Protein AF-A0A7X5I8L7-F1 (afdb_monomer_lite)

Structure (mmCIF, N/CA/C/O backbone):
data_AF-A0A7X5I8L7-F1
#
_entry.id   AF-A0A7X5I8L7-F1
#
loop_
_atom_site.group_PDB
_atom_site.id
_atom_site.type_symbol
_atom_site.label_atom_id
_atom_site.label_alt_id
_atom_site.label_comp_id
_atom_site.label_asym_id
_atom_site.label_entity_id
_atom_site.label_seq_id
_atom_site.pdbx_PDB_ins_code
_atom_site.Cartn_x
_atom_site.Cartn_y
_atom_site.Cartn_z
_atom_site.occupancy
_atom_site.B_iso_or_equiv
_atom_site.auth_seq_id
_atom_site.auth_comp_id
_atom_site.auth_asym_id
_atom_site.auth_atom_id
_atom_site.pdbx_PDB_model_num
ATOM 1 N N . MET A 1 1 ? 16.405 15.308 -37.914 1.00 62.03 1 MET A N 1
ATOM 2 C CA . MET A 1 1 ? 17.870 15.179 -37.801 1.00 62.03 1 MET A CA 1
ATOM 3 C C . MET A 1 1 ? 18.347 14.484 -39.054 1.00 62.03 1 MET A C 1
ATOM 5 O O . MET A 1 1 ? 17.783 13.451 -39.394 1.00 62.03 1 MET A O 1
ATOM 9 N N . THR A 1 2 ? 19.278 15.091 -39.777 1.00 67.19 2 THR A N 1
ATOM 10 C CA . THR A 1 2 ? 19.940 14.458 -40.919 1.00 67.19 2 THR A CA 1
ATOM 11 C C . THR A 1 2 ? 21.043 13.561 -40.371 1.00 67.19 2 THR A C 1
ATOM 13 O O . THR A 1 2 ? 21.837 14.014 -39.548 1.00 67.19 2 THR A O 1
ATOM 16 N N . LEU A 1 3 ? 21.042 12.292 -40.766 1.00 70.19 3 LEU A N 1
ATOM 17 C CA . LEU A 1 3 ? 22.143 11.377 -40.470 1.00 70.19 3 LEU A CA 1
ATOM 18 C C . LEU A 1 3 ? 23.365 11.838 -41.275 1.00 70.19 3 LEU A C 1
ATOM 20 O O . LEU A 1 3 ? 23.214 12.287 -42.411 1.00 70.19 3 LEU A O 1
ATOM 24 N N . PHE A 1 4 ? 24.544 11.799 -40.664 1.00 70.12 4 PHE A N 1
ATOM 25 C CA . PHE A 1 4 ? 25.801 12.199 -41.297 1.00 70.12 4 PHE A CA 1
ATOM 26 C C . PHE A 1 4 ? 26.293 11.099 -42.249 1.00 70.12 4 PHE A C 1
ATOM 28 O O . PHE A 1 4 ? 26.937 11.393 -43.254 1.00 70.12 4 PHE A O 1
ATOM 35 N N . THR A 1 5 ? 25.950 9.840 -41.957 1.00 79.12 5 THR A N 1
ATOM 36 C CA . THR A 1 5 ? 26.248 8.660 -42.776 1.00 79.12 5 THR A CA 1
ATOM 37 C C . THR A 1 5 ? 25.133 7.605 -42.670 1.00 79.12 5 THR A C 1
ATOM 39 O O . THR A 1 5 ? 24.330 7.620 -41.738 1.00 79.12 5 THR A O 1
ATOM 42 N N . ASP A 1 6 ? 25.100 6.623 -43.582 1.00 78.62 6 ASP A N 1
ATOM 43 C CA . ASP A 1 6 ? 24.182 5.465 -43.511 1.00 78.62 6 ASP A CA 1
ATOM 44 C C . ASP A 1 6 ? 24.555 4.445 -42.410 1.00 78.62 6 ASP A C 1
ATOM 46 O O . ASP A 1 6 ? 24.068 3.311 -42.387 1.00 78.62 6 ASP A O 1
ATOM 50 N N . ASN A 1 7 ? 25.423 4.828 -41.469 1.00 79.94 7 ASN A N 1
ATOM 51 C CA . ASN A 1 7 ? 25.859 3.968 -40.382 1.00 79.94 7 ASN A CA 1
ATOM 52 C C . ASN A 1 7 ? 24.695 3.698 -39.401 1.00 79.94 7 ASN A C 1
ATOM 54 O O . ASN A 1 7 ? 24.127 4.638 -38.833 1.00 79.94 7 ASN A O 1
ATOM 58 N N . PRO A 1 8 ? 24.355 2.425 -39.117 1.00 80.12 8 PRO A N 1
ATOM 59 C CA . PRO A 1 8 ? 23.275 2.079 -38.193 1.00 80.12 8 PRO A CA 1
ATOM 60 C C . PRO A 1 8 ? 23.475 2.625 -36.769 1.00 80.12 8 PRO A C 1
ATOM 62 O O . PRO A 1 8 ? 22.490 2.831 -36.058 1.00 80.12 8 PRO A O 1
ATOM 65 N N . LEU A 1 9 ? 24.717 2.897 -36.350 1.00 81.81 9 LEU A N 1
ATOM 66 C CA . LEU A 1 9 ? 25.019 3.440 -35.022 1.00 81.81 9 LEU A CA 1
ATOM 67 C C . LEU A 1 9 ? 24.511 4.876 -34.834 1.00 81.81 9 LEU A C 1
ATOM 69 O O . LEU A 1 9 ? 24.057 5.222 -33.744 1.00 81.81 9 LEU A O 1
ATOM 73 N N . GLU A 1 10 ? 24.515 5.699 -35.884 1.00 84.62 10 GLU A N 1
ATOM 74 C CA . GLU A 1 10 ? 24.045 7.089 -35.794 1.00 84.62 10 GLU A CA 1
ATOM 75 C C . GLU A 1 10 ? 22.551 7.163 -35.457 1.00 84.62 10 GLU A C 1
ATOM 77 O O . GLU A 1 10 ? 22.107 8.037 -34.707 1.00 84.62 10 GLU A O 1
ATOM 82 N N . ARG A 1 11 ? 21.769 6.186 -35.932 1.00 80.62 11 ARG A N 1
ATOM 83 C CA . ARG A 1 11 ? 20.336 6.088 -35.624 1.00 80.62 11 ARG A CA 1
ATOM 84 C C . ARG A 1 11 ? 20.086 5.890 -34.131 1.00 80.62 11 ARG A C 1
ATOM 86 O O . ARG A 1 11 ? 19.125 6.449 -33.615 1.00 80.62 11 ARG A O 1
ATOM 93 N N . MET A 1 12 ? 20.954 5.154 -33.435 1.00 79.56 12 MET A N 1
ATOM 94 C CA . MET A 1 12 ? 20.834 4.932 -31.989 1.00 79.56 12 MET A CA 1
ATOM 95 C C . MET A 1 12 ? 21.245 6.156 -31.163 1.00 79.56 12 MET A C 1
ATOM 97 O O . MET A 1 12 ? 20.696 6.363 -30.087 1.00 79.56 12 MET A O 1
ATOM 101 N N . MET A 1 13 ? 22.165 6.989 -31.663 1.00 83.12 13 MET A N 1
ATOM 102 C CA . MET A 1 13 ? 22.562 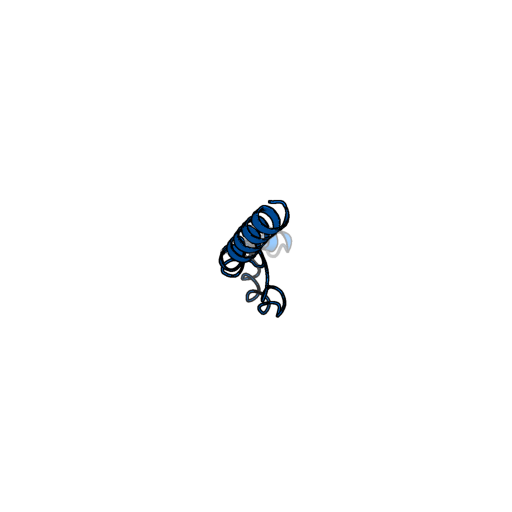8.238 -30.991 1.00 83.12 13 MET A CA 1
ATOM 103 C C . MET A 1 13 ? 21.470 9.311 -31.065 1.00 83.12 13 MET A C 1
ATOM 105 O O . MET A 1 13 ? 21.321 10.127 -30.159 1.00 83.12 13 MET A O 1
ATOM 109 N N . ILE A 1 14 ? 20.702 9.307 -32.155 1.00 80.81 14 ILE A N 1
ATOM 110 C CA . ILE A 1 14 ? 19.589 10.233 -32.391 1.00 80.81 14 ILE A CA 1
ATOM 111 C C . ILE A 1 14 ? 18.298 9.741 -31.740 1.00 80.81 14 ILE A C 1
ATOM 113 O O . ILE A 1 14 ? 17.435 10.548 -31.377 1.00 80.81 14 ILE A O 1
ATOM 117 N N . GLN A 1 15 ? 18.138 8.423 -31.611 1.00 78.75 15 GLN A N 1
ATOM 118 C CA . GLN A 1 15 ? 16.953 7.838 -31.015 1.00 78.75 15 GLN A CA 1
ATOM 119 C C . GLN A 1 15 ? 16.846 8.280 -29.557 1.00 78.75 15 GLN A C 1
ATOM 121 O O . GLN A 1 15 ? 17.523 7.773 -28.666 1.00 78.75 15 GLN A O 1
ATOM 126 N N . LYS A 1 16 ? 15.932 9.217 -29.300 1.00 78.62 16 LYS A N 1
ATOM 127 C CA . LYS A 1 16 ? 15.509 9.513 -27.940 1.00 78.62 16 LYS A CA 1
ATOM 128 C C . LYS A 1 16 ? 14.828 8.246 -27.419 1.00 78.62 16 LYS A C 1
ATOM 130 O O . LYS A 1 16 ? 13.859 7.812 -28.051 1.00 78.62 16 LYS A O 1
ATOM 135 N N . PRO A 1 17 ? 15.320 7.623 -26.332 1.00 73.88 17 PRO A N 1
ATOM 136 C CA . PRO A 1 17 ? 14.613 6.501 -25.741 1.00 73.88 17 PRO A CA 1
ATOM 137 C C . PRO A 1 17 ? 13.184 6.962 -25.470 1.00 73.88 17 PRO A C 1
ATOM 139 O O . PRO A 1 17 ? 12.980 8.063 -24.946 1.00 73.88 17 PRO A O 1
ATOM 142 N N . GLY A 1 18 ? 12.210 6.154 -25.903 1.00 72.62 18 GLY A N 1
ATOM 143 C CA . GLY A 1 18 ? 10.806 6.425 -25.622 1.00 72.62 18 GLY A CA 1
ATOM 144 C C . GLY A 1 18 ? 10.652 6.699 -24.133 1.00 72.62 18 GLY A C 1
ATOM 145 O O . GLY A 1 18 ? 11.392 6.137 -23.319 1.00 72.62 18 GLY A O 1
ATOM 146 N N . ASP A 1 19 ? 9.748 7.601 -23.771 1.00 67.81 19 ASP A N 1
ATOM 147 C CA . ASP A 1 19 ? 9.419 7.857 -22.382 1.00 67.81 19 ASP A CA 1
ATOM 148 C C . ASP A 1 19 ? 9.035 6.524 -21.732 1.00 67.81 19 ASP A C 1
ATOM 150 O O . ASP A 1 19 ? 7.935 6.008 -21.882 1.00 67.81 19 ASP A O 1
ATOM 154 N N . GLY A 1 20 ? 9.985 5.921 -21.010 1.00 60.81 20 GLY A N 1
ATOM 155 C CA . GLY A 1 20 ? 9.856 4.599 -20.388 1.00 60.81 20 GLY A CA 1
ATOM 156 C C . GLY A 1 20 ? 8.794 4.543 -19.290 1.00 60.81 20 GLY A C 1
ATOM 157 O O . GLY A 1 20 ? 8.706 3.572 -18.540 1.00 60.81 20 GLY A O 1
ATOM 158 N N . ARG A 1 21 ? 7.962 5.577 -19.180 1.00 63.06 21 ARG A N 1
ATOM 159 C CA . ARG A 1 21 ? 6.714 5.523 -18.451 1.00 63.06 21 ARG A CA 1
ATOM 160 C C . ARG A 1 21 ? 5.725 4.806 -19.350 1.00 63.06 21 ARG A C 1
ATOM 162 O O . ARG A 1 21 ? 4.923 5.435 -20.029 1.00 63.06 21 ARG A O 1
ATOM 169 N N . ARG A 1 22 ? 5.724 3.467 -19.270 1.00 61.41 22 ARG A N 1
ATOM 170 C CA . ARG A 1 22 ? 4.476 2.722 -19.481 1.00 61.41 22 ARG A CA 1
ATOM 171 C C . ARG A 1 22 ? 3.405 3.527 -18.749 1.00 61.41 22 ARG A C 1
ATOM 173 O O . ARG A 1 22 ? 3.549 3.736 -17.539 1.00 61.41 22 ARG A O 1
ATOM 180 N N . GLY A 1 23 ? 2.438 4.081 -19.487 1.00 61.25 23 GLY A N 1
ATOM 181 C CA . GLY A 1 23 ? 1.330 4.813 -18.885 1.00 61.25 23 GLY A CA 1
ATOM 182 C C . GLY A 1 23 ? 0.837 3.971 -17.721 1.00 61.25 23 GLY A C 1
ATOM 183 O O . GLY A 1 23 ? 0.725 2.754 -17.884 1.00 61.25 23 GLY A O 1
ATOM 184 N N . LYS A 1 24 ? 0.707 4.580 -16.532 1.00 62.03 24 LYS A N 1
ATOM 185 C CA . LYS A 1 24 ? 0.302 3.867 -15.317 1.00 62.03 24 LYS A CA 1
ATOM 186 C C . LYS A 1 24 ? -0.857 2.966 -15.721 1.00 62.03 24 LYS A C 1
ATOM 188 O O . LYS A 1 24 ? -1.883 3.488 -16.159 1.00 62.03 24 LYS A O 1
ATOM 193 N N . SER A 1 25 ? -0.647 1.647 -15.676 1.00 62.72 25 SER A N 1
ATOM 194 C CA . SER A 1 25 ? -1.718 0.701 -15.965 1.00 62.72 25 SER A CA 1
ATOM 195 C C . SER A 1 25 ? -2.935 1.152 -15.158 1.00 62.72 25 SER A C 1
ATOM 197 O O . SER A 1 25 ? -2.737 1.597 -14.020 1.00 62.72 25 SER A O 1
ATOM 199 N N . PRO A 1 26 ? -4.156 1.106 -15.720 1.00 61.91 26 PRO A N 1
ATOM 200 C CA . PRO A 1 26 ? -5.347 1.516 -14.992 1.00 61.91 26 PRO A CA 1
ATOM 201 C C . PRO A 1 26 ? -5.318 0.893 -13.592 1.00 61.91 26 PRO A C 1
ATOM 203 O O . PRO A 1 26 ? -4.996 -0.299 -13.489 1.00 61.91 26 PRO A O 1
ATOM 206 N N . PRO A 1 27 ? -5.562 1.673 -12.522 1.00 63.53 27 PRO A N 1
ATOM 207 C CA . PRO A 1 27 ? -5.467 1.163 -11.164 1.00 63.53 27 PRO A CA 1
ATOM 208 C C . PRO A 1 27 ? -6.308 -0.106 -11.049 1.00 63.53 27 PRO A C 1
ATOM 210 O O . PRO A 1 27 ? -7.470 -0.139 -11.465 1.00 63.53 27 PRO A O 1
ATOM 213 N N . ALA A 1 28 ? -5.686 -1.172 -10.542 1.00 66.38 28 ALA A N 1
ATOM 214 C CA . ALA A 1 28 ? -6.327 -2.471 -10.430 1.00 66.38 28 ALA A CA 1
ATOM 215 C C . ALA A 1 28 ? -7.651 -2.348 -9.661 1.00 66.38 28 ALA A C 1
ATOM 217 O O . ALA A 1 28 ? -7.776 -1.571 -8.709 1.00 66.38 28 ALA A O 1
ATOM 218 N N . SER A 1 29 ? -8.651 -3.131 -10.069 1.00 68.75 29 SER A N 1
ATOM 219 C CA . SER A 1 29 ? -9.980 -3.089 -9.470 1.00 68.75 29 SER A CA 1
ATOM 220 C C . SER A 1 29 ? -9.934 -3.263 -7.956 1.00 68.75 29 SER A C 1
ATOM 222 O O . SER A 1 29 ? -9.277 -4.148 -7.412 1.00 68.75 29 SER A O 1
ATOM 224 N N . ILE A 1 30 ? -10.731 -2.430 -7.310 1.00 63.66 30 ILE A N 1
ATOM 225 C CA . ILE A 1 30 ? -11.008 -2.331 -5.889 1.00 63.66 30 ILE A CA 1
ATOM 226 C C . ILE A 1 30 ? -11.310 -3.710 -5.234 1.00 63.66 30 ILE A C 1
ATOM 228 O O . ILE A 1 30 ? -12.394 -4.264 -5.420 1.00 63.66 30 ILE A O 1
ATOM 232 N N . PRO A 1 31 ? -10.411 -4.272 -4.398 1.00 66.31 31 PRO A N 1
ATOM 233 C CA . PRO A 1 31 ? -10.657 -5.545 -3.708 1.00 66.31 31 PRO A CA 1
ATOM 234 C C . PRO A 1 31 ? -11.903 -5.534 -2.785 1.00 66.31 31 PRO A C 1
ATOM 236 O O . PRO A 1 31 ? -12.075 -4.584 -2.009 1.00 66.31 31 PRO A O 1
ATOM 239 N N . PRO A 1 32 ? -12.745 -6.595 -2.769 1.00 72.69 32 PRO A N 1
ATOM 240 C CA . PRO A 1 32 ? -14.025 -6.675 -2.050 1.00 72.69 32 PRO A CA 1
ATOM 241 C C . PRO A 1 32 ? -13.910 -6.940 -0.541 1.00 72.69 32 PRO A C 1
ATOM 243 O O . PRO A 1 32 ? -14.888 -7.239 0.119 1.00 72.69 32 PRO A O 1
ATOM 246 N N . ARG A 1 33 ? -12.705 -6.864 0.008 1.00 61.56 33 ARG A N 1
ATOM 247 C CA . ARG A 1 33 ? -12.359 -7.054 1.437 1.00 61.56 33 ARG A CA 1
ATOM 248 C C . ARG A 1 33 ? -11.592 -5.877 1.996 1.00 61.56 33 ARG A C 1
ATOM 250 O O . ARG A 1 33 ? -11.537 -5.601 3.190 1.00 61.56 33 ARG A O 1
ATOM 257 N N . CYS A 1 34 ? -11.058 -5.117 1.057 1.00 59.19 34 CYS A N 1
ATOM 258 C CA . CYS A 1 34 ? -10.808 -3.726 1.281 1.00 59.19 34 CYS A CA 1
ATOM 259 C C . CYS A 1 34 ? -12.150 -2.965 1.446 1.00 59.19 34 CYS A C 1
ATOM 261 O O . CYS A 1 34 ? -12.248 -1.866 1.984 1.00 59.19 34 CYS A O 1
ATOM 263 N N . ARG A 1 35 ? -13.233 -3.689 1.136 1.00 58.12 35 ARG A N 1
ATOM 264 C CA . ARG A 1 35 ? -14.439 -3.713 1.962 1.00 58.12 35 ARG A CA 1
ATOM 265 C C . ARG A 1 35 ? -14.164 -4.385 3.305 1.00 58.12 35 ARG A C 1
ATOM 267 O O . ARG A 1 35 ? -14.356 -5.580 3.494 1.00 58.12 35 ARG A O 1
ATOM 274 N N . GLY A 1 36 ? -13.707 -3.605 4.257 1.00 62.69 36 GLY A N 1
ATOM 275 C CA . GLY A 1 36 ? -13.834 -4.035 5.643 1.00 62.69 36 GLY A CA 1
ATOM 276 C C . GLY A 1 36 ? -12.799 -3.513 6.621 1.00 62.69 36 GLY A C 1
ATOM 277 O O 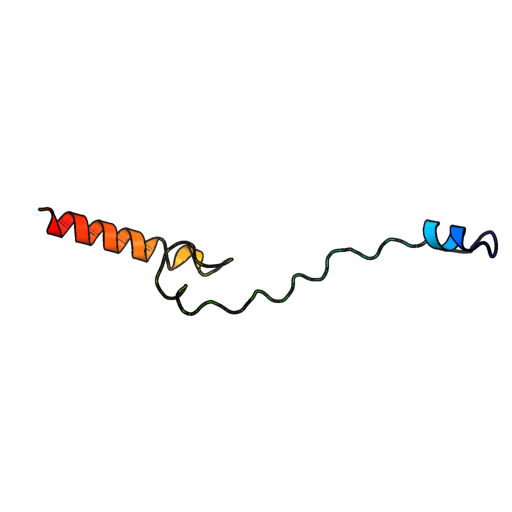. GLY A 1 36 ? -13.020 -3.713 7.806 1.00 62.69 36 GLY A O 1
ATOM 278 N N . CYS A 1 37 ? -11.724 -2.863 6.174 1.00 64.81 37 CYS A N 1
ATOM 279 C CA . CYS A 1 37 ? -10.526 -2.616 7.002 1.00 64.81 37 CYS A CA 1
ATOM 280 C C . CYS A 1 37 ? -9.723 -1.352 6.636 1.00 64.81 37 CYS A C 1
ATOM 282 O O . CYS A 1 37 ? -10.293 -0.808 5.716 1.00 64.81 37 CYS A O 1
ATOM 284 N N . PRO A 1 38 ? -8.561 -0.999 7.331 1.00 62.44 38 PRO A N 1
ATOM 285 C CA . PRO A 1 38 ? -7.549 0.145 7.447 1.00 62.44 38 PRO A CA 1
ATOM 286 C C . PRO A 1 38 ? -6.599 0.862 6.518 1.00 62.44 38 PRO A C 1
ATOM 288 O O . PRO A 1 38 ? -6.491 2.072 6.694 1.00 62.44 38 PRO A O 1
ATOM 291 N N . TYR A 1 39 ? -5.973 0.243 5.542 1.00 63.88 39 TYR A N 1
ATOM 292 C CA . TYR A 1 39 ? -5.137 1.033 4.648 1.00 63.88 39 TYR A CA 1
ATOM 293 C C . TYR A 1 39 ? -5.244 0.533 3.198 1.00 63.88 39 TYR A C 1
ATOM 295 O O . TYR A 1 39 ? -4.252 0.316 2.526 1.00 63.88 39 TYR A O 1
ATOM 303 N N . ASN A 1 40 ? -6.439 0.190 2.719 1.00 66.69 40 ASN A N 1
ATOM 304 C CA . ASN A 1 40 ? -6.569 -1.045 1.947 1.00 66.69 40 ASN A CA 1
ATOM 305 C C . ASN A 1 40 ? -6.570 -0.929 0.415 1.00 66.69 40 ASN A C 1
ATOM 307 O O . ASN A 1 40 ? -6.975 -1.878 -0.248 1.00 66.69 40 ASN A O 1
ATOM 311 N N . ARG A 1 41 ? -6.062 0.170 -0.150 1.00 59.56 41 ARG A N 1
ATOM 312 C CA . ARG A 1 41 ? -5.655 0.314 -1.561 1.00 59.56 41 ARG A CA 1
ATOM 313 C C . ARG A 1 41 ? -4.673 1.484 -1.641 1.00 59.56 41 ARG A C 1
ATOM 315 O O . ARG A 1 41 ? -4.610 2.297 -0.720 1.00 59.56 41 ARG A O 1
ATOM 322 N N . GLU A 1 42 ? -4.064 1.669 -2.805 1.00 64.62 42 GLU A N 1
ATOM 323 C CA . GLU A 1 42 ? -3.960 3.029 -3.350 1.00 64.62 42 GLU A CA 1
ATOM 324 C C . GLU A 1 42 ? -5.185 3.898 -2.965 1.00 64.62 42 GLU A C 1
ATOM 326 O O . GLU A 1 42 ? -6.263 3.361 -2.692 1.00 64.62 42 GLU A O 1
ATOM 331 N N . PRO A 1 43 ? -5.087 5.234 -2.915 1.00 55.59 43 PRO A N 1
ATOM 332 C CA . PRO A 1 43 ? -6.272 6.076 -2.693 1.00 55.59 43 PRO A CA 1
ATOM 333 C C . PRO A 1 43 ? -7.454 5.547 -3.538 1.00 55.59 43 PRO A C 1
ATOM 335 O O . PRO A 1 43 ? -7.300 5.408 -4.750 1.00 55.59 43 PRO A O 1
ATOM 338 N N . PRO A 1 44 ? -8.565 5.083 -2.917 1.00 58.44 44 PRO A N 1
ATOM 339 C CA . PRO A 1 44 ? -9.219 5.660 -1.737 1.00 58.44 44 PRO A CA 1
ATOM 340 C C . PRO A 1 44 ? -9.379 4.730 -0.525 1.00 58.44 44 PRO A C 1
ATOM 342 O O . PRO A 1 44 ? -10.015 5.103 0.462 1.00 58.44 44 PRO A O 1
ATOM 345 N N . CYS A 1 45 ? -8.908 3.489 -0.586 1.00 74.06 45 CYS A N 1
ATOM 346 C CA . CYS A 1 45 ? -9.394 2.525 0.389 1.00 74.06 45 CYS A CA 1
ATOM 347 C C . CYS A 1 45 ? -8.773 2.782 1.762 1.00 74.06 45 CYS A C 1
ATOM 349 O O . CYS A 1 45 ? -9.496 2.635 2.728 1.00 74.06 45 CYS A O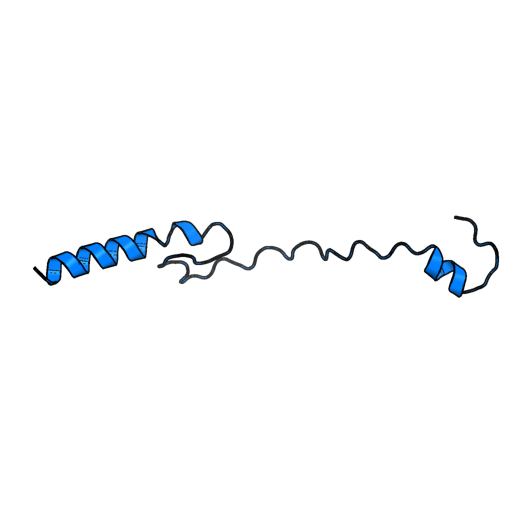 1
ATOM 351 N N . ILE A 1 46 ? -7.571 3.371 1.844 1.00 77.56 46 ILE A N 1
ATOM 352 C CA . ILE A 1 46 ? -6.875 3.742 3.085 1.00 77.56 46 ILE A CA 1
ATOM 353 C C . ILE A 1 46 ? -7.698 4.457 4.164 1.00 77.56 46 ILE A C 1
ATOM 355 O O . ILE A 1 46 ? -7.430 4.287 5.341 1.00 77.56 46 ILE A O 1
ATOM 359 N N . GLY A 1 47 ? -8.698 5.257 3.811 1.00 73.56 47 GLY A N 1
ATOM 360 C CA . GLY A 1 47 ? -9.471 6.016 4.801 1.00 73.56 47 GLY A CA 1
ATOM 361 C C . GLY A 1 47 ? -10.602 5.231 5.475 1.00 73.56 47 GLY A C 1
ATOM 362 O O . GLY A 1 47 ? -10.793 5.375 6.681 1.00 73.56 47 GLY A O 1
ATOM 363 N N . TYR A 1 48 ? -11.309 4.367 4.721 1.00 78.06 48 TYR A N 1
ATOM 364 C CA . TYR A 1 48 ? -12.437 3.453 5.080 1.00 78.06 48 TYR A CA 1
ATOM 365 C C . TYR A 1 48 ? -12.306 2.617 6.386 1.00 78.06 48 TYR A C 1
ATOM 367 O O . TYR A 1 48 ? -13.114 1.795 6.799 1.00 78.06 48 TYR A O 1
ATOM 375 N N . CYS A 1 49 ? -11.230 2.783 7.086 1.00 78.44 49 CYS A N 1
ATOM 376 C CA . CYS A 1 49 ? -10.350 1.693 7.152 1.00 78.44 49 CYS A CA 1
ATOM 377 C C . CYS A 1 49 ? -9.840 1.783 8.585 1.00 78.44 49 CYS A C 1
ATOM 379 O O . CYS A 1 49 ? -10.124 0.947 9.431 1.00 78.44 49 CYS A O 1
ATOM 381 N N . ILE A 1 50 ? -9.007 2.799 8.798 1.00 82.19 50 ILE A N 1
ATOM 382 C CA . ILE A 1 50 ? -8.427 3.209 10.063 1.00 82.19 50 ILE A CA 1
ATOM 383 C C . ILE A 1 50 ? -9.561 3.269 11.072 1.00 82.19 50 ILE A C 1
ATOM 385 O O . ILE A 1 50 ? -9.481 2.711 12.158 1.00 82.19 50 ILE A O 1
ATOM 389 N N . ARG A 1 51 ? -10.679 3.807 10.591 1.00 77.50 51 ARG A N 1
ATOM 390 C CA . ARG A 1 51 ? -12.001 3.798 11.183 1.00 77.50 51 ARG A CA 1
ATOM 391 C C . ARG A 1 51 ? -12.483 2.426 11.693 1.00 77.50 51 ARG A C 1
ATOM 393 O O . ARG A 1 51 ? -12.772 2.294 12.876 1.00 77.50 51 ARG A O 1
ATOM 400 N N . LYS A 1 52 ? -12.490 1.376 10.862 1.00 80.88 52 LYS A N 1
ATOM 401 C CA . LYS A 1 52 ? -12.818 -0.001 11.297 1.00 80.88 52 LYS A CA 1
ATOM 402 C C . LYS A 1 52 ? -11.896 -0.506 12.413 1.00 80.88 52 LYS A C 1
ATOM 404 O O . LYS A 1 52 ? -12.306 -1.347 13.208 1.00 80.88 52 LYS A O 1
ATOM 409 N N . LEU A 1 53 ? -10.640 -0.054 12.464 1.00 80.12 53 LEU A N 1
ATOM 410 C CA . LEU A 1 53 ? -9.724 -0.420 13.550 1.00 80.12 53 LEU A CA 1
ATOM 411 C C . LEU A 1 53 ? -9.985 0.358 14.831 1.00 80.12 53 LEU A C 1
ATOM 413 O O . LEU A 1 53 ? -9.871 -0.214 15.914 1.00 80.12 53 LEU A O 1
ATOM 417 N N . THR A 1 54 ? -10.283 1.649 14.726 1.00 84.25 54 THR A N 1
ATOM 418 C CA . THR A 1 54 ? -10.559 2.478 15.899 1.00 84.25 54 THR A CA 1
ATOM 419 C C . THR A 1 54 ? -11.808 1.990 16.621 1.00 84.25 54 THR A C 1
ATOM 421 O O . THR A 1 54 ? -11.773 1.852 17.839 1.00 84.25 54 THR A O 1
ATOM 424 N N . GLU A 1 55 ? -12.850 1.625 15.873 1.00 84.44 55 GLU A N 1
ATOM 425 C CA . GLU A 1 55 ? -14.123 1.111 16.397 1.00 84.44 55 GLU A CA 1
ATOM 426 C C . GLU A 1 55 ? -13.929 -0.224 17.146 1.00 84.44 55 GLU A C 1
ATOM 428 O O . GLU A 1 55 ? -14.269 -0.340 18.325 1.00 84.44 55 GLU A O 1
ATOM 433 N N . LYS A 1 56 ? -13.221 -1.186 16.540 1.00 83.38 56 LYS A N 1
ATOM 434 C CA . LYS A 1 56 ? -12.873 -2.457 17.204 1.00 83.38 56 LYS A CA 1
ATOM 435 C C . LYS A 1 56 ? -12.036 -2.266 18.472 1.00 83.38 56 LYS A C 1
ATOM 437 O O . LYS A 1 56 ? -12.154 -3.036 19.419 1.00 83.38 56 LYS A O 1
ATOM 442 N N . LYS A 1 57 ? -11.155 -1.259 18.503 1.00 85.44 57 LYS A N 1
ATOM 443 C CA . LYS A 1 57 ? -10.351 -0.927 19.694 1.00 85.44 57 LYS A CA 1
ATOM 444 C C . LYS A 1 57 ? -11.178 -0.307 20.814 1.00 85.44 57 LYS A C 1
ATOM 446 O O . LYS A 1 57 ? -10.776 -0.383 21.972 1.00 85.44 57 LYS A O 1
ATOM 451 N N . THR A 1 58 ? -12.254 0.394 20.481 1.00 8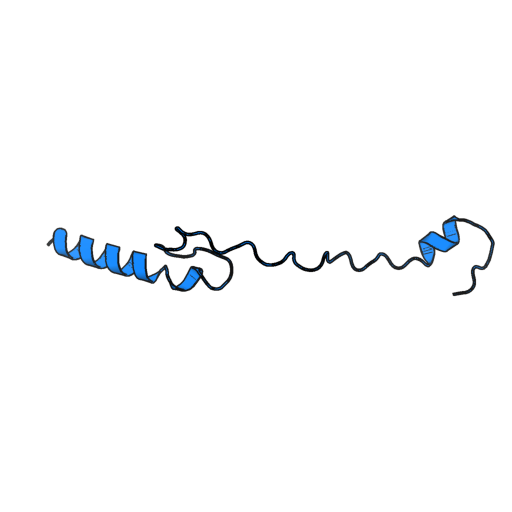1.12 58 THR A N 1
ATOM 452 C CA . THR A 1 58 ? -13.154 0.973 21.481 1.00 81.12 58 THR A CA 1
ATOM 453 C C . THR A 1 58 ? -14.122 -0.057 22.045 1.00 81.12 58 THR A C 1
ATOM 455 O O . THR A 1 58 ? -14.429 0.026 23.224 1.00 81.12 58 THR A O 1
ATOM 458 N N . GLU A 1 59 ? -14.552 -1.035 21.247 1.00 86.50 59 GLU A N 1
ATOM 459 C CA . GLU A 1 59 ? -15.408 -2.143 21.699 1.00 86.50 59 GLU A CA 1
ATOM 460 C C . GLU A 1 59 ? -14.667 -3.056 22.679 1.00 86.50 59 GLU A C 1
ATOM 462 O O . GLU A 1 59 ? -15.134 -3.258 23.792 1.00 86.50 59 GLU A O 1
ATOM 467 N N . LYS A 1 60 ? -13.445 -3.481 22.338 1.00 81.62 60 LYS A N 1
ATOM 468 C CA . LYS A 1 60 ? -12.612 -4.310 23.228 1.00 81.62 60 LYS A CA 1
ATOM 469 C C . LYS A 1 60 ? -12.351 -3.667 24.588 1.00 81.62 60 LYS A C 1
ATOM 471 O O . LYS A 1 60 ? -12.446 -4.319 25.613 1.00 81.62 60 LYS A O 1
ATOM 476 N N . ARG A 1 61 ? -12.096 -2.355 24.596 1.00 81.19 61 ARG A N 1
ATOM 477 C CA . ARG A 1 61 ? -11.884 -1.597 25.838 1.00 81.19 61 ARG A CA 1
ATOM 478 C C . ARG A 1 61 ? -13.129 -1.492 26.722 1.00 81.19 61 ARG A C 1
ATOM 480 O O . ARG A 1 61 ? -12.989 -1.136 27.882 1.00 81.19 61 ARG A O 1
ATOM 487 N N . LYS A 1 62 ? -14.323 -1.730 26.175 1.00 75.38 62 LYS A N 1
ATOM 488 C CA . LYS A 1 62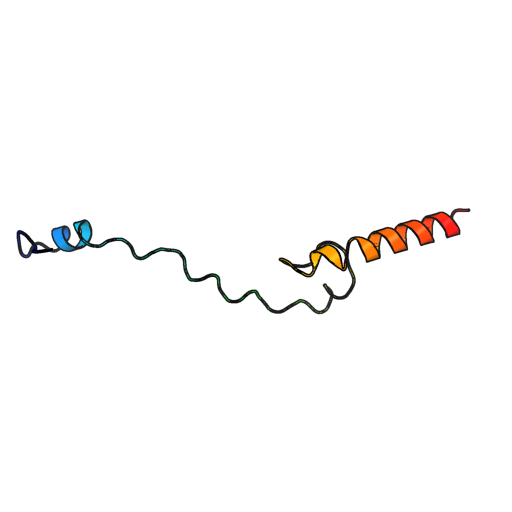 ? -15.586 -1.754 26.925 1.00 75.38 62 LYS A CA 1
ATOM 489 C C . LYS A 1 62 ? -15.954 -3.152 27.416 1.00 75.38 62 LYS A C 1
ATOM 491 O O . LYS A 1 62 ? -16.722 -3.245 28.353 1.00 75.38 62 LYS A O 1
ATOM 496 N N . GLU A 1 63 ? -15.460 -4.205 26.768 1.00 77.44 63 GLU A N 1
ATOM 497 C CA . GLU A 1 63 ? -15.639 -5.595 27.219 1.00 77.44 63 GLU A CA 1
ATOM 498 C C . GLU A 1 63 ? -14.650 -5.972 28.334 1.00 77.44 63 GLU A C 1
ATOM 500 O O . GLU A 1 63 ? -14.905 -6.888 29.107 1.00 77.44 63 GLU A O 1
ATOM 505 N N . GLU A 1 64 ? -13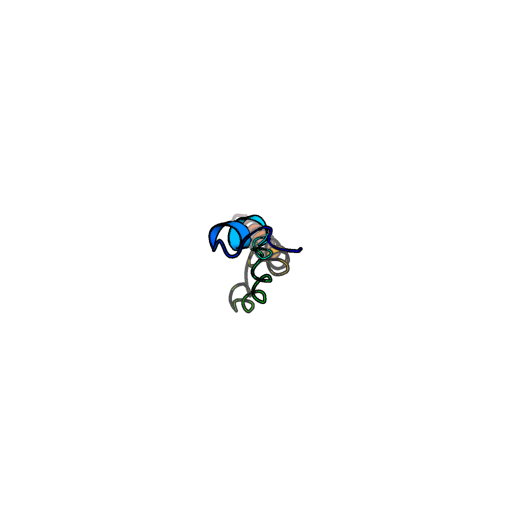.518 -5.267 28.415 1.00 68.62 64 GLU A N 1
ATOM 506 C CA . GLU A 1 64 ? -12.480 -5.438 29.443 1.00 68.62 64 GLU A CA 1
ATOM 507 C C . GLU A 1 64 ? -12.780 -4.701 30.765 1.00 68.62 64 GLU A C 1
ATOM 509 O O . GLU A 1 64 ? -12.007 -4.829 31.716 1.00 68.62 64 GLU A O 1
ATOM 514 N N . PHE A 1 65 ? -13.867 -3.925 30.821 1.00 56.94 65 PHE A N 1
ATOM 515 C CA . PHE A 1 65 ? -14.317 -3.167 31.991 1.00 56.94 65 PHE A CA 1
ATOM 516 C C . PHE A 1 65 ? -15.688 -3.666 32.447 1.00 56.94 65 PHE A C 1
ATOM 518 O O . PHE A 1 65 ? -15.838 -3.931 33.659 1.00 56.94 65 PHE A O 1
#

Sequence (65 aa):
MTLFTDNPLERMMIQKPGDGRRGKSPPASIPPRCRGCPYNREPPCIGYCIRKLTEKKTEKRKEEF

Secondary structure (DSSP, 8-state):
---SSS-HHHHHHH-PPP------PPPPP--TTSSSSSS-STTTTTHHHHHHHHHHHHHHHHH--

Foldseek 3Di:
DDQPDPDPVSVVVPDDPPPPPPPPDPAPDDDCCLVQAACGGPPPSNVVHVVNVVVVVVVVVVVVD

pLDDT: mean 71.85, std 8.94, range [55.59, 86.5]

Radius of gyration: 26.43 Å; chains: 1; bounding box: 42×22×76 Å